Protein AF-A0A1Y1MU22-F1 (afdb_monomer_lite)

Foldseek 3Di:
DLVVCVVVVHQAADEAEAAEAPDDDCHPPPVDQQDHDPQFHYDHVVVVVVCVVVRSPDPDRYYYDTHGPDPDPVPCVVVLVLLQQLCVLLVHGSVPDDPPDACVNSVDDPRSLVVNQVSCCVVPVDHDDSVVSD

pLDDT: mean 82.19, std 12.19, range [45.12, 98.06]

Structure (mmCIF, N/CA/C/O backbone):
data_AF-A0A1Y1MU22-F1
#
_entry.id   AF-A0A1Y1MU22-F1
#
loop_
_atom_site.group_PDB
_atom_site.id
_atom_site.type_symbol
_atom_site.label_atom_id
_atom_site.label_alt_id
_atom_site.label_comp_id
_atom_site.label_asym_id
_atom_site.label_entity_id
_atom_site.label_seq_id
_atom_site.pdbx_PDB_ins_code
_atom_site.Cartn_x
_atom_site.Cartn_y
_atom_site.Cartn_z
_atom_site.occupancy
_atom_site.B_iso_or_equiv
_atom_site.auth_seq_id
_atom_site.auth_comp_id
_atom_site.auth_asym_id
_atom_site.auth_atom_id
_atom_site.pdbx_PDB_model_num
ATOM 1 N N . VAL A 1 1 ? -19.748 0.453 13.161 1.00 96.88 1 VAL A N 1
ATOM 2 C CA . VAL A 1 1 ? -19.513 -0.873 13.799 1.00 96.88 1 VAL A CA 1
ATOM 3 C C . VAL A 1 1 ? -18.214 -0.906 14.595 1.00 96.88 1 VAL A C 1
ATOM 5 O O . VAL A 1 1 ? -18.300 -1.101 15.801 1.00 96.88 1 VAL A O 1
ATOM 8 N N . CYS A 1 2 ? -17.037 -0.696 13.982 1.00 97.56 2 CYS A N 1
ATOM 9 C CA . CYS A 1 2 ? -15.755 -0.774 14.704 1.00 97.56 2 CYS A CA 1
ATOM 10 C C . CYS A 1 2 ? -15.677 0.187 15.898 1.00 97.56 2 CYS A C 1
ATOM 12 O O . CYS A 1 2 ? -15.279 -0.229 16.976 1.00 97.56 2 CYS A O 1
ATOM 14 N N . GLU A 1 3 ? -16.159 1.423 15.755 1.00 97.88 3 GLU A N 1
ATOM 15 C CA . GLU A 1 3 ? -16.203 2.399 16.855 1.00 97.88 3 GLU A CA 1
ATOM 16 C C . GLU A 1 3 ? -17.019 1.922 18.060 1.00 97.88 3 GLU A C 1
ATOM 18 O O . GLU A 1 3 ? -16.581 2.077 19.195 1.00 97.88 3 GLU A O 1
ATOM 23 N N . VAL A 1 4 ? -18.187 1.314 17.817 1.00 98.06 4 VAL A N 1
ATOM 24 C CA . VAL A 1 4 ? -19.053 0.771 18.876 1.00 98.06 4 VAL A CA 1
ATOM 25 C C . VAL A 1 4 ? -18.346 -0.378 19.583 1.00 98.06 4 VAL A C 1
ATOM 27 O O . VAL A 1 4 ? -18.160 -0.319 20.789 1.00 98.06 4 VAL A O 1
ATOM 30 N N . ARG A 1 5 ? -17.844 -1.361 18.824 1.00 97.81 5 ARG A N 1
ATOM 31 C CA . ARG A 1 5 ? -17.113 -2.509 19.385 1.00 97.81 5 ARG A CA 1
ATOM 32 C C . ARG A 1 5 ? -15.962 -2.074 20.281 1.00 97.81 5 ARG A C 1
ATOM 34 O O . ARG A 1 5 ? -15.740 -2.658 21.331 1.00 97.81 5 ARG A O 1
ATOM 41 N N . ARG A 1 6 ? -15.246 -1.039 19.861 1.00 95.44 6 ARG A N 1
ATOM 42 C CA . ARG A 1 6 ? -14.091 -0.532 20.584 1.00 95.44 6 ARG A CA 1
ATOM 43 C C . ARG A 1 6 ? -14.459 0.262 21.827 1.00 95.44 6 ARG A C 1
ATOM 45 O O . ARG A 1 6 ? -13.769 0.146 22.832 1.00 95.44 6 ARG A O 1
ATOM 52 N N . ARG A 1 7 ? -15.561 1.020 21.775 1.00 96.50 7 ARG A N 1
ATOM 53 C CA . ARG A 1 7 ? -16.172 1.650 22.956 1.00 96.50 7 ARG A CA 1
ATOM 54 C C . ARG A 1 7 ? -16.566 0.601 23.996 1.00 96.50 7 ARG A C 1
ATOM 56 O O . ARG A 1 7 ? -16.379 0.833 25.183 1.00 96.50 7 ARG A O 1
ATOM 63 N N . ASP A 1 8 ? -17.023 -0.558 23.536 1.00 97.56 8 ASP A N 1
ATOM 64 C CA . ASP A 1 8 ? -17.394 -1.697 24.379 1.00 97.56 8 ASP A CA 1
ATOM 65 C C . ASP A 1 8 ? -16.176 -2.542 24.826 1.00 97.56 8 ASP A C 1
ATOM 67 O O . ASP A 1 8 ? -16.338 -3.592 25.442 1.00 97.56 8 ASP A O 1
ATOM 71 N N . GLY A 1 9 ? -14.945 -2.109 24.520 1.00 95.88 9 GLY A N 1
ATOM 72 C CA . GLY A 1 9 ? -13.704 -2.778 24.929 1.00 95.88 9 GLY A CA 1
ATOM 73 C C . GLY A 1 9 ? -13.281 -3.964 24.055 1.00 95.88 9 GLY A C 1
ATOM 74 O O . GLY A 1 9 ? -12.307 -4.644 24.376 1.00 95.88 9 GLY A O 1
ATOM 75 N N . TYR A 1 10 ? -13.969 -4.223 22.940 1.00 96.75 10 TYR A N 1
ATOM 76 C CA . TYR A 1 10 ? -13.604 -5.294 22.013 1.00 96.75 10 TYR A CA 1
ATOM 77 C C . TYR A 1 10 ? -12.568 -4.844 20.973 1.00 96.75 10 TYR A C 1
ATOM 79 O O . TYR A 1 10 ? -12.612 -3.705 20.498 1.00 96.75 10 TYR A O 1
ATOM 87 N N . PRO A 1 11 ? -11.691 -5.759 20.514 1.00 95.81 11 PRO A N 1
ATOM 88 C CA . PRO A 1 11 ? -10.786 -5.477 19.410 1.00 95.81 11 PRO A CA 1
ATOM 89 C C . PRO A 1 11 ? -11.581 -5.233 18.120 1.00 95.81 11 PRO A C 1
ATOM 91 O O . PRO A 1 11 ? -12.403 -6.061 17.696 1.00 95.81 11 PRO A O 1
ATOM 94 N N . ALA A 1 12 ? -11.355 -4.064 17.518 1.00 96.81 12 ALA A N 1
ATOM 95 C CA . ALA A 1 12 ? -11.91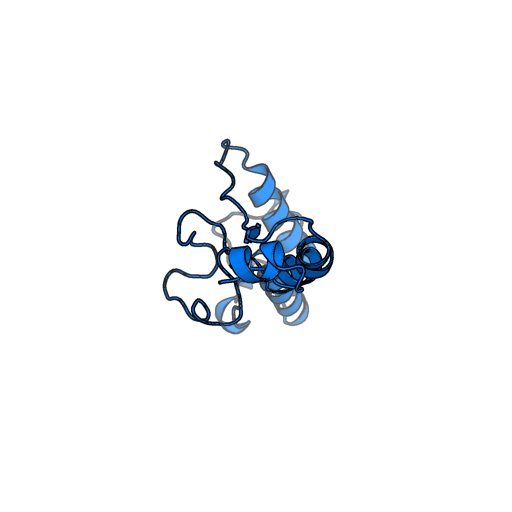7 -3.663 16.237 1.00 96.81 12 ALA A CA 1
ATOM 96 C C . ALA A 1 12 ? -11.143 -2.477 15.644 1.00 96.81 12 ALA A C 1
ATOM 98 O O . ALA A 1 12 ? -10.902 -1.488 16.335 1.00 96.81 12 ALA A O 1
ATOM 99 N N . VAL A 1 13 ? -10.842 -2.553 14.347 1.00 97.38 13 VAL A N 1
ATOM 100 C CA . VAL A 1 13 ? -10.270 -1.455 13.560 1.00 97.38 13 VAL A CA 1
ATOM 101 C C . VAL A 1 13 ? -10.854 -1.487 12.148 1.00 97.38 13 VAL A C 1
ATOM 103 O O . VAL A 1 13 ? -11.074 -2.557 11.581 1.00 97.38 13 VAL A O 1
ATOM 106 N N . ALA A 1 14 ? -11.161 -0.320 11.594 1.00 97.88 14 ALA A N 1
ATOM 107 C CA . ALA A 1 14 ? -11.479 -0.125 10.187 1.00 97.88 14 ALA A CA 1
ATOM 108 C C . ALA A 1 14 ? -10.345 0.679 9.547 1.00 97.88 14 ALA A C 1
ATOM 110 O O . ALA A 1 14 ? -10.028 1.773 10.011 1.00 97.88 14 ALA A O 1
ATOM 111 N N . ILE A 1 15 ? -9.740 0.139 8.491 1.00 97.12 15 ILE A N 1
ATOM 112 C CA . ILE A 1 15 ? -8.643 0.798 7.780 1.00 97.12 15 ILE A CA 1
ATOM 113 C C . ILE A 1 15 ? -9.169 1.300 6.439 1.00 97.12 15 ILE A C 1
ATOM 115 O O . ILE A 1 15 ? -9.666 0.521 5.625 1.00 97.12 15 ILE A O 1
ATOM 119 N N . GLN A 1 16 ? -9.064 2.605 6.218 1.00 95.44 16 GLN A N 1
ATOM 120 C CA . GLN A 1 16 ? -9.342 3.238 4.936 1.00 95.44 16 GLN A CA 1
ATOM 121 C C . GLN A 1 16 ? -8.077 3.168 4.078 1.00 95.44 16 GLN A C 1
ATOM 123 O O . GLN A 1 16 ? -7.134 3.933 4.280 1.00 95.44 16 GLN A O 1
ATOM 128 N N . TRP A 1 17 ? -8.037 2.201 3.163 1.00 93.62 17 TRP A N 1
ATOM 129 C CA . TRP A 1 17 ? -6.897 1.993 2.274 1.00 93.62 17 TRP A 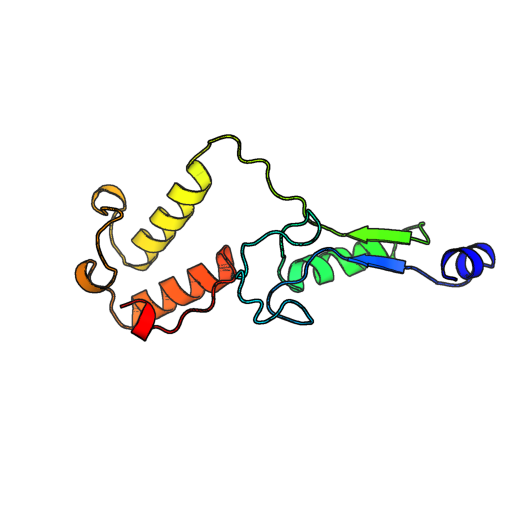CA 1
ATOM 130 C C . TRP A 1 17 ? -6.935 2.932 1.067 1.00 93.62 17 TRP A C 1
ATOM 132 O O . TRP A 1 17 ? -7.990 3.159 0.474 1.00 93.62 17 TRP A O 1
ATOM 142 N N . GLY A 1 18 ? -5.763 3.439 0.689 1.00 92.88 18 GLY A N 1
ATOM 143 C CA . GLY A 1 18 ? -5.534 4.073 -0.606 1.00 92.88 18 GLY A CA 1
ATOM 144 C C . GLY A 1 18 ? -5.508 3.064 -1.759 1.00 92.88 18 GLY A C 1
ATOM 145 O O . GLY A 1 18 ? -5.777 1.873 -1.590 1.00 92.88 18 GLY A O 1
ATOM 146 N N . ALA A 1 19 ? -5.182 3.549 -2.955 1.00 91.88 19 ALA A N 1
ATOM 147 C CA . ALA A 1 19 ? -5.163 2.721 -4.152 1.00 91.88 19 ALA A CA 1
ATOM 148 C C . ALA A 1 19 ? -4.056 1.644 -4.120 1.00 91.88 19 ALA A C 1
ATOM 150 O O . ALA A 1 19 ? -2.867 1.948 -4.039 1.00 91.88 19 ALA A O 1
ATOM 151 N N . VAL A 1 20 ? -4.442 0.374 -4.260 1.00 90.81 20 VAL A N 1
ATOM 152 C CA . VAL A 1 20 ? -3.504 -0.759 -4.328 1.00 90.81 20 VAL A CA 1
ATOM 153 C C . VAL A 1 20 ? -3.120 -1.051 -5.780 1.00 90.81 20 VAL A C 1
ATOM 155 O O . VAL A 1 20 ? -3.967 -1.046 -6.671 1.00 90.81 20 VAL A O 1
ATOM 158 N N . LEU A 1 21 ? -1.832 -1.295 -6.006 1.00 86.94 21 LEU A N 1
ATOM 159 C CA . LEU A 1 21 ? -1.227 -1.645 -7.286 1.00 86.94 21 LEU A CA 1
ATOM 160 C C . LEU A 1 21 ? -0.939 -3.156 -7.369 1.00 86.94 21 LEU A C 1
ATOM 162 O O . LEU A 1 21 ? -0.680 -3.798 -6.350 1.00 86.94 21 LEU A O 1
ATOM 166 N N . ASN A 1 22 ? -0.929 -3.695 -8.593 1.00 76.94 22 ASN A N 1
ATOM 167 C CA . ASN A 1 22 ? -0.598 -5.081 -8.971 1.00 76.94 22 ASN A CA 1
ATOM 168 C C . ASN A 1 22 ? -1.556 -6.181 -8.500 1.00 76.94 22 ASN A C 1
ATOM 170 O O . ASN A 1 22 ? -1.418 -7.305 -8.959 1.00 76.94 22 ASN A O 1
ATOM 174 N N . VAL A 1 23 ? -2.498 -5.887 -7.605 1.00 85.50 23 VAL A N 1
ATOM 175 C CA . VAL A 1 23 ? -3.525 -6.834 -7.153 1.00 85.50 23 VAL A CA 1
ATOM 176 C C . VAL A 1 23 ? -4.854 -6.121 -6.921 1.00 85.50 23 VAL A C 1
ATOM 178 O O . VAL A 1 23 ? -4.898 -4.925 -6.621 1.00 85.50 23 VAL A O 1
ATOM 181 N N . GLY A 1 24 ? -5.947 -6.878 -6.971 1.00 85.75 24 GLY A N 1
ATOM 182 C CA . GLY A 1 24 ? -7.273 -6.400 -6.582 1.00 85.75 24 GLY A CA 1
ATOM 183 C C . GLY A 1 24 ? -7.978 -5.608 -7.683 1.00 85.75 24 GLY A C 1
ATOM 184 O O . GLY A 1 24 ? -7.716 -5.786 -8.864 1.00 85.75 24 GLY A O 1
ATOM 185 N N . LEU A 1 25 ? -8.914 -4.735 -7.300 1.00 86.44 25 LEU A N 1
ATOM 186 C CA . LEU A 1 25 ? -9.853 -4.105 -8.243 1.00 86.44 25 LEU A CA 1
ATOM 187 C C . LEU A 1 25 ? -9.185 -3.209 -9.303 1.00 86.44 25 LEU A C 1
ATOM 189 O O . LEU A 1 25 ? -9.757 -2.984 -10.364 1.00 86.44 25 LEU A O 1
ATOM 193 N N . LEU A 1 26 ? -8.008 -2.663 -8.997 1.00 85.75 26 LEU A N 1
ATOM 194 C CA . LEU A 1 26 ? -7.279 -1.750 -9.881 1.00 85.75 26 LEU A CA 1
ATOM 195 C C . LEU A 1 26 ? -6.242 -2.462 -10.763 1.00 85.75 26 LEU A C 1
ATOM 197 O O . LEU A 1 26 ? -5.560 -1.803 -11.551 1.00 85.75 26 LEU A O 1
ATOM 201 N N . GLU A 1 27 ? -6.108 -3.782 -10.633 1.00 84.38 27 GLU A N 1
ATOM 202 C CA . GLU A 1 27 ? -5.260 -4.593 -11.499 1.00 84.38 27 GLU A CA 1
ATOM 203 C C . GLU A 1 27 ? -5.842 -4.624 -12.921 1.00 84.38 27 GLU A C 1
ATOM 205 O O . GLU A 1 27 ? -7.032 -4.863 -13.117 1.00 84.38 27 GLU A O 1
ATOM 210 N N . GLY A 1 28 ? -5.015 -4.329 -13.926 1.00 81.06 28 GLY A N 1
ATOM 211 C CA . GLY A 1 28 ? -5.462 -4.251 -15.321 1.00 81.06 28 GLY A CA 1
ATOM 212 C C . GLY A 1 28 ? -6.251 -2.985 -15.685 1.00 81.06 28 GLY A C 1
ATOM 213 O O . GLY A 1 28 ? -6.831 -2.927 -16.768 1.00 81.06 28 GLY A O 1
ATOM 214 N N . ASP A 1 29 ? -6.274 -1.962 -14.823 1.00 85.31 29 ASP A N 1
ATOM 215 C CA . ASP A 1 29 ? -6.894 -0.673 -15.153 1.00 85.31 29 ASP A CA 1
ATOM 216 C C . ASP A 1 29 ? -6.261 -0.073 -16.427 1.00 85.31 29 ASP A C 1
ATOM 218 O O . ASP A 1 29 ? -5.043 0.139 -16.463 1.00 85.31 29 ASP A O 1
ATOM 222 N N . PRO A 1 30 ? -7.061 0.255 -17.460 1.00 83.25 30 PRO A N 1
ATOM 223 C CA . PRO A 1 30 ? -6.549 0.739 -18.742 1.00 83.25 30 PRO A CA 1
ATOM 224 C C . PRO A 1 30 ? -5.849 2.099 -18.647 1.00 83.25 30 PRO A C 1
ATOM 226 O O . PRO A 1 30 ? -5.096 2.461 -19.547 1.00 83.25 30 PRO A O 1
ATOM 229 N N . ARG A 1 31 ? -6.062 2.857 -17.564 1.00 82.31 31 ARG A N 1
ATOM 230 C CA . ARG A 1 31 ? -5.347 4.116 -17.302 1.00 82.31 31 ARG A CA 1
ATOM 231 C C . ARG A 1 31 ? -3.895 3.891 -16.875 1.00 82.31 31 ARG A C 1
ATOM 233 O O . ARG A 1 31 ? -3.137 4.850 -16.773 1.00 82.31 31 ARG A O 1
ATOM 240 N N . GLY A 1 32 ? -3.503 2.649 -16.608 1.00 78.62 32 GLY A N 1
ATOM 241 C CA . GLY A 1 32 ? -2.144 2.287 -16.239 1.00 78.62 32 GLY A CA 1
ATOM 242 C C . GLY A 1 32 ? -1.810 2.507 -14.757 1.00 78.62 32 GLY A C 1
ATOM 243 O O . GLY A 1 32 ? -2.568 3.139 -14.010 1.00 78.62 32 GLY A O 1
ATOM 244 N N . PRO A 1 33 ? -0.661 1.965 -14.316 1.00 77.50 33 PRO A N 1
ATOM 245 C CA . PRO A 1 33 ? -0.300 1.850 -12.902 1.00 77.50 33 PRO A CA 1
ATOM 246 C C . PRO A 1 33 ? 0.018 3.195 -12.236 1.00 77.50 33 PRO A C 1
ATOM 248 O O . PRO A 1 33 ? -0.216 3.353 -11.040 1.00 77.50 33 PRO A O 1
ATOM 251 N N . LEU A 1 34 ? 0.489 4.176 -13.012 1.00 77.19 34 LEU A N 1
ATOM 252 C CA . LEU A 1 34 ? 0.901 5.495 -12.521 1.00 77.19 34 LEU A CA 1
ATOM 253 C C . LEU A 1 34 ? -0.261 6.482 -12.363 1.00 77.19 34 LEU A C 1
ATOM 255 O O . LEU A 1 34 ? -0.085 7.545 -11.776 1.00 77.19 34 LEU A O 1
ATOM 259 N N . THR A 1 35 ? -1.452 6.153 -12.868 1.00 82.31 35 THR A N 1
ATOM 260 C CA . THR A 1 35 ? -2.577 7.091 -12.830 1.00 82.31 35 THR A CA 1
ATOM 261 C C . THR A 1 35 ? -3.158 7.165 -11.415 1.00 82.31 35 THR A C 1
ATOM 263 O O . THR A 1 35 ? -3.649 6.134 -10.929 1.00 82.31 35 THR A O 1
ATOM 266 N N . PRO A 1 36 ? -3.187 8.350 -10.766 1.00 84.25 36 PRO A N 1
ATOM 267 C CA . PRO A 1 36 ? -3.789 8.511 -9.447 1.00 84.25 36 PRO A CA 1
ATOM 268 C C . PRO A 1 36 ? -5.268 8.116 -9.437 1.00 84.25 36 PRO A C 1
ATOM 270 O O . PRO A 1 36 ? -6.012 8.381 -10.385 1.00 84.25 36 PRO A O 1
ATOM 273 N N . VAL A 1 37 ? -5.721 7.499 -8.346 1.00 85.88 37 VAL A N 1
ATOM 274 C CA . VAL A 1 37 ? -7.122 7.095 -8.153 1.00 85.88 37 VAL A CA 1
ATOM 275 C C . VAL A 1 37 ? -7.616 7.633 -6.822 1.00 85.88 37 VAL A C 1
ATOM 277 O O . VAL A 1 37 ? -6.963 7.468 -5.793 1.00 85.88 37 VAL A O 1
ATOM 280 N N . GLY A 1 38 ? -8.767 8.310 -6.842 1.00 84.00 38 GLY A N 1
ATOM 281 C CA . GLY A 1 38 ? -9.357 8.894 -5.634 1.00 84.00 38 GLY A CA 1
ATOM 282 C C . GLY A 1 38 ? -8.456 9.930 -4.953 1.00 84.00 38 GLY A C 1
ATOM 283 O O . GLY A 1 38 ? -8.488 10.046 -3.736 1.00 84.00 38 GLY A O 1
ATOM 284 N N . GLY A 1 39 ? -7.610 10.631 -5.719 1.00 85.88 39 GLY A N 1
ATOM 285 C CA . GLY A 1 39 ? -6.634 11.581 -5.175 1.00 85.88 39 GLY A CA 1
ATOM 286 C C . GLY A 1 39 ? -5.435 10.930 -4.477 1.00 85.88 39 GLY A C 1
ATOM 287 O O . GLY A 1 39 ? -4.713 11.624 -3.773 1.00 85.88 39 GLY A O 1
ATOM 288 N N . THR A 1 40 ? -5.218 9.622 -4.660 1.00 89.50 40 THR A N 1
ATOM 289 C CA . THR A 1 40 ? -4.089 8.869 -4.086 1.00 89.50 40 THR A CA 1
ATOM 290 C C . THR A 1 40 ? -3.226 8.241 -5.177 1.00 89.50 40 THR A C 1
ATOM 292 O O . THR A 1 40 ? -3.727 7.865 -6.242 1.00 89.50 40 THR A O 1
ATOM 295 N N . THR A 1 41 ? -1.930 8.112 -4.908 1.00 89.06 41 THR A N 1
ATOM 296 C CA . THR A 1 41 ? -0.997 7.337 -5.732 1.00 89.06 41 THR A CA 1
ATOM 297 C C . THR A 1 41 ? -1.214 5.854 -5.478 1.00 89.06 41 THR A C 1
ATOM 299 O O . THR A 1 41 ? -1.360 5.439 -4.326 1.00 89.06 41 THR A O 1
ATOM 302 N N . ARG A 1 42 ? -1.204 5.042 -6.541 1.00 89.62 42 ARG A N 1
ATOM 303 C CA . ARG A 1 42 ? -1.285 3.586 -6.390 1.00 89.62 42 ARG A CA 1
ATOM 304 C C . ARG A 1 42 ? 0.023 3.044 -5.836 1.00 89.62 42 ARG A C 1
ATOM 306 O O . ARG A 1 42 ? 1.089 3.411 -6.318 1.00 89.62 42 ARG A O 1
ATOM 313 N N . GLN A 1 43 ? -0.054 2.159 -4.851 1.00 89.50 43 GLN A N 1
ATOM 314 C CA . GLN A 1 43 ? 1.124 1.594 -4.195 1.00 89.50 43 GLN A CA 1
ATOM 315 C C . GLN A 1 43 ? 1.077 0.075 -4.161 1.00 89.50 43 GLN A C 1
ATOM 317 O O . GLN A 1 43 ? 0.006 -0.528 -4.063 1.00 89.50 43 GLN A O 1
ATOM 322 N N . LYS A 1 44 ? 2.252 -0.559 -4.222 1.00 87.38 44 LYS A N 1
ATOM 323 C CA . LYS A 1 44 ? 2.372 -2.016 -4.093 1.00 87.38 44 LYS A CA 1
ATOM 324 C C . LYS A 1 44 ? 1.746 -2.480 -2.779 1.00 87.38 44 LYS A C 1
ATOM 326 O O . LYS A 1 44 ? 1.898 -1.830 -1.746 1.00 87.38 44 LYS A O 1
ATOM 331 N N . VAL A 1 45 ? 1.119 -3.657 -2.797 1.00 90.94 45 VAL A N 1
ATOM 332 C CA . VAL A 1 45 ? 0.515 -4.261 -1.596 1.00 90.94 45 VAL A CA 1
ATOM 333 C C . VAL A 1 45 ? 1.501 -4.377 -0.424 1.00 90.94 45 VAL A C 1
ATOM 335 O O . VAL A 1 45 ? 1.104 -4.243 0.730 1.00 90.94 45 VAL A O 1
ATOM 338 N N . SER A 1 46 ? 2.799 -4.544 -0.705 1.00 91.06 46 SER A N 1
ATOM 339 C CA . SER A 1 46 ? 3.859 -4.603 0.306 1.00 91.06 46 SER A CA 1
ATOM 340 C C . SER A 1 46 ? 3.924 -3.355 1.190 1.00 91.06 46 SER A C 1
ATOM 342 O O . SER A 1 46 ? 4.109 -3.498 2.394 1.00 91.06 46 SER A O 1
ATOM 344 N N . VAL A 1 47 ? 3.713 -2.157 0.634 1.00 90.44 47 VAL A N 1
ATOM 345 C CA . VAL A 1 47 ? 3.714 -0.892 1.392 1.00 90.44 47 VAL A CA 1
ATOM 346 C C . VAL A 1 47 ? 2.604 -0.903 2.446 1.00 90.44 47 VAL A C 1
ATOM 348 O O . VAL A 1 47 ? 2.832 -0.597 3.615 1.00 90.44 47 VAL A O 1
ATOM 351 N N . TYR A 1 48 ? 1.405 -1.335 2.055 1.00 93.69 48 TYR A N 1
ATOM 352 C CA . TYR A 1 48 ? 0.258 -1.432 2.957 1.00 93.69 48 TYR A CA 1
ATOM 353 C C . TYR A 1 48 ? 0.429 -2.532 4.011 1.00 93.69 48 TYR A C 1
ATOM 355 O O . TYR A 1 48 ? 0.082 -2.332 5.174 1.00 93.69 48 TYR A O 1
ATOM 363 N N . LEU A 1 49 ? 1.006 -3.677 3.634 1.00 94.00 49 LEU A N 1
ATOM 364 C CA . LEU A 1 49 ? 1.291 -4.771 4.567 1.00 94.00 49 LEU A CA 1
ATOM 365 C C . LEU A 1 49 ? 2.363 -4.398 5.597 1.00 94.00 49 LEU A C 1
ATOM 367 O O . LEU A 1 49 ? 2.241 -4.782 6.756 1.00 94.00 49 LEU 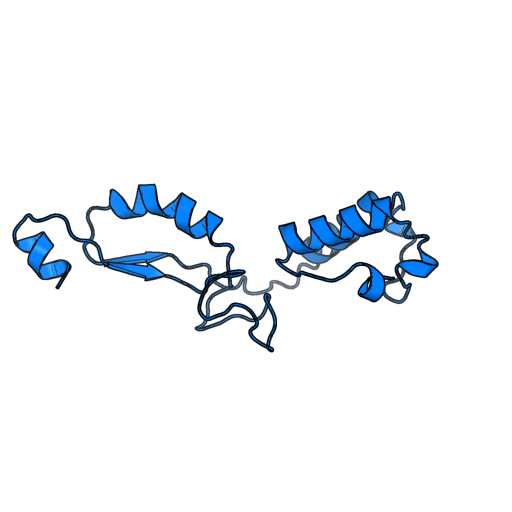A O 1
ATOM 371 N N . GLN A 1 50 ? 3.374 -3.616 5.211 1.00 94.38 50 GLN A N 1
ATOM 372 C CA . GLN A 1 50 ? 4.363 -3.076 6.150 1.00 94.38 50 GLN A CA 1
ATOM 373 C C . GLN A 1 50 ? 3.716 -2.120 7.161 1.00 94.38 50 GLN A C 1
ATOM 375 O O . GLN A 1 50 ? 4.048 -2.158 8.344 1.00 94.38 50 GLN A O 1
ATOM 380 N N . ALA A 1 51 ? 2.755 -1.302 6.723 1.00 95.12 51 ALA A N 1
ATOM 381 C CA . ALA A 1 51 ? 2.011 -0.408 7.609 1.00 95.12 51 ALA A CA 1
ATOM 382 C C . ALA A 1 51 ? 1.018 -1.149 8.524 1.00 95.12 51 ALA A C 1
ATOM 384 O O . ALA A 1 51 ? 0.649 -0.631 9.579 1.00 95.12 51 ALA A O 1
ATOM 385 N N . LEU A 1 52 ? 0.585 -2.358 8.150 1.00 95.81 52 LEU A N 1
ATOM 386 C CA . LEU A 1 52 ? -0.475 -3.088 8.843 1.00 95.81 52 LEU A CA 1
ATOM 387 C C . LEU A 1 52 ? -0.156 -3.345 10.321 1.00 95.81 52 LEU A C 1
ATOM 389 O O . LEU A 1 52 ? -1.030 -3.156 11.161 1.00 95.81 52 LEU A O 1
ATOM 393 N N . ASP A 1 53 ? 1.081 -3.721 10.655 1.00 94.75 53 ASP A N 1
ATOM 394 C CA . ASP A 1 53 ? 1.482 -3.979 12.046 1.00 94.75 53 ASP A CA 1
ATOM 395 C C . ASP A 1 53 ? 1.313 -2.732 12.931 1.00 94.75 53 ASP A C 1
ATOM 397 O O . ASP A 1 53 ? 0.753 -2.802 14.027 1.00 94.75 53 ASP A O 1
ATOM 401 N N . ALA A 1 54 ? 1.719 -1.566 12.423 1.00 94.88 54 ALA A N 1
ATOM 402 C CA . ALA A 1 54 ? 1.544 -0.301 13.123 1.00 94.88 54 ALA A CA 1
ATOM 403 C C . ALA A 1 54 ? 0.060 0.074 13.259 1.00 94.88 54 ALA A C 1
ATOM 405 O O . ALA A 1 54 ? -0.357 0.514 14.330 1.00 94.88 54 ALA A O 1
ATOM 406 N N . LEU A 1 55 ? -0.740 -0.131 12.205 1.00 96.31 55 LEU A N 1
ATOM 407 C CA . LEU A 1 55 ? -2.171 0.196 12.176 1.00 96.31 55 LEU A CA 1
ATOM 408 C C . LEU A 1 55 ? -2.997 -0.693 13.115 1.00 96.31 55 LEU A C 1
ATOM 410 O O . LEU A 1 55 ? -3.902 -0.199 13.780 1.00 96.31 55 LEU A O 1
ATOM 414 N N . LEU A 1 5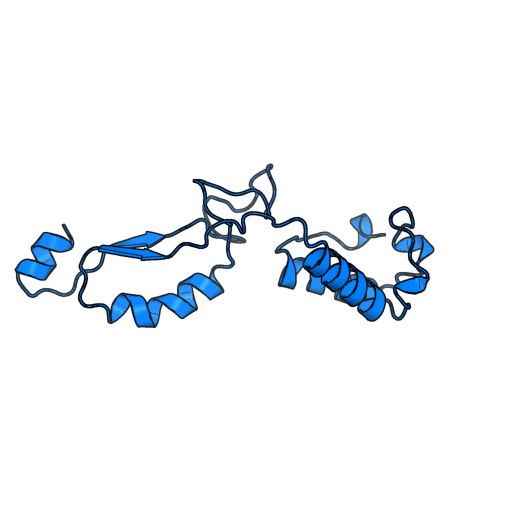6 ? -2.676 -1.985 13.215 1.00 95.06 56 LEU A N 1
ATOM 415 C CA . LEU A 1 56 ? -3.358 -2.919 14.121 1.00 95.06 56 LEU A CA 1
ATOM 416 C C . LEU A 1 56 ? -3.080 -2.623 15.601 1.00 95.06 56 LEU A C 1
ATOM 418 O O . LEU A 1 56 ? -3.894 -2.964 16.457 1.00 95.06 56 LEU A O 1
ATOM 422 N N . LYS A 1 57 ? -1.942 -1.988 15.900 1.00 93.75 57 LYS A N 1
ATOM 423 C CA . LYS A 1 57 ? -1.554 -1.563 17.253 1.00 93.75 57 LYS A CA 1
ATOM 424 C C . LYS A 1 57 ? -2.097 -0.181 17.628 1.00 93.75 57 LYS A C 1
ATOM 426 O O . LYS A 1 57 ? -1.892 0.252 18.761 1.00 93.75 57 LYS A O 1
ATOM 431 N N . GLN A 1 58 ? -2.759 0.523 16.706 1.00 90.56 58 GLN A N 1
ATOM 432 C CA . GLN A 1 58 ? -3.274 1.860 16.983 1.00 90.56 58 GLN A CA 1
ATOM 433 C C . GLN A 1 58 ? -4.418 1.850 17.994 1.00 90.56 58 GLN A C 1
ATOM 435 O O . GLN A 1 58 ? -5.294 0.985 18.015 1.00 90.56 58 GLN A O 1
ATOM 440 N N . GLY A 1 59 ? -4.434 2.919 18.782 1.00 91.19 59 GLY A N 1
ATOM 441 C CA . GLY A 1 59 ? -5.502 3.262 19.699 1.00 91.19 59 GLY A CA 1
ATOM 442 C C . GLY A 1 59 ? -6.687 3.940 19.021 1.00 91.19 59 GLY A C 1
ATOM 443 O O . GLY A 1 59 ? -7.511 4.485 19.754 1.00 91.19 59 GLY A O 1
ATOM 444 N N . ASP A 1 60 ? -6.889 3.806 17.700 1.00 95.12 60 ASP A N 1
ATOM 445 C CA . ASP A 1 60 ? -8.046 4.338 16.947 1.00 95.12 60 ASP A CA 1
ATOM 446 C C . ASP A 1 60 ? -8.943 3.270 16.281 1.00 95.12 60 ASP A C 1
ATOM 448 O O . ASP A 1 60 ? -8.492 2.202 15.882 1.00 95.12 60 ASP A O 1
ATOM 452 N N . ALA A 1 61 ? -10.263 3.521 16.227 1.00 96.69 61 ALA A N 1
ATOM 453 C CA . ALA A 1 61 ? -11.248 2.582 15.651 1.00 96.69 61 ALA A CA 1
ATOM 454 C C . ALA A 1 61 ? -11.252 2.653 14.132 1.00 96.69 61 ALA A C 1
ATOM 456 O O . ALA A 1 61 ? -11.666 1.702 13.467 1.00 96.69 61 ALA A O 1
ATOM 457 N N . VAL A 1 62 ? -10.868 3.815 13.615 1.00 97.69 62 VAL A N 1
ATOM 458 C CA . VAL A 1 62 ? -10.840 4.153 12.207 1.00 97.69 62 VAL A CA 1
ATOM 459 C C . VAL A 1 62 ? -9.499 4.819 11.960 1.00 97.69 62 VAL A C 1
ATOM 461 O O . VAL A 1 62 ? -9.169 5.806 12.609 1.00 97.69 62 VAL A O 1
ATOM 464 N N . VAL A 1 63 ? -8.732 4.258 11.040 1.00 96.75 63 VAL A N 1
ATOM 465 C CA . VAL A 1 63 ? -7.428 4.779 10.625 1.00 96.75 63 VAL A CA 1
ATOM 466 C C . VAL A 1 63 ? -7.385 4.833 9.105 1.00 96.75 63 VAL A C 1
ATOM 468 O O . VAL A 1 63 ? -8.142 4.133 8.429 1.00 96.75 63 VAL A O 1
ATOM 471 N N . THR A 1 64 ? -6.505 5.662 8.553 1.00 94.69 64 THR A N 1
ATOM 472 C CA . THR A 1 64 ? -6.304 5.768 7.105 1.00 94.69 64 THR A CA 1
ATOM 473 C C . THR A 1 64 ? -4.861 5.455 6.752 1.00 94.69 64 THR A C 1
ATOM 475 O O . THR A 1 64 ? -3.940 5.817 7.483 1.00 94.69 64 THR A O 1
ATOM 478 N N . CYS A 1 65 ? -4.664 4.765 5.636 1.00 95.19 65 CYS A N 1
ATOM 479 C CA . CYS A 1 65 ? -3.351 4.492 5.080 1.00 95.19 65 CYS A CA 1
ATOM 480 C C . CYS A 1 65 ? -3.424 4.700 3.573 1.00 95.19 65 CYS A C 1
ATOM 482 O O . CYS A 1 65 ? -4.003 3.899 2.840 1.00 95.19 65 CYS A O 1
ATOM 484 N N . SER A 1 66 ? -2.857 5.808 3.114 1.00 93.12 66 SER A N 1
ATOM 485 C CA . SER A 1 66 ? -2.821 6.184 1.707 1.00 93.12 66 SER A CA 1
ATOM 486 C C . SER A 1 66 ? -1.535 6.943 1.410 1.00 93.12 66 SER A C 1
ATOM 488 O O . SER A 1 66 ? -0.891 7.469 2.318 1.00 93.12 66 SER A O 1
ATOM 490 N N . VAL A 1 67 ? -1.158 6.978 0.135 1.00 90.19 67 VAL A N 1
ATOM 491 C CA . VAL A 1 67 ? -0.028 7.774 -0.336 1.00 90.19 67 VAL A CA 1
ATOM 492 C C . VAL A 1 67 ? -0.577 8.873 -1.223 1.00 90.19 67 VAL A C 1
ATOM 494 O O . VAL A 1 67 ? -1.299 8.605 -2.186 1.00 90.19 67 VAL A O 1
ATOM 497 N N . LEU A 1 68 ? -0.271 10.113 -0.861 1.00 87.56 68 LEU A N 1
ATOM 498 C CA . LEU A 1 68 ? -0.653 11.271 -1.650 1.00 87.56 68 LEU A CA 1
ATOM 499 C C . LEU A 1 68 ? 0.223 11.352 -2.908 1.00 87.56 68 LEU A C 1
ATOM 501 O O . LEU A 1 68 ? 1.403 10.994 -2.853 1.00 87.56 68 LEU A O 1
ATOM 505 N N . PRO A 1 69 ? -0.326 11.827 -4.034 1.00 79.75 69 PRO A N 1
ATOM 506 C CA . PRO A 1 69 ? 0.472 12.235 -5.174 1.00 79.75 69 PRO A CA 1
ATOM 507 C C . PRO A 1 69 ? 1.450 13.310 -4.730 1.00 79.75 69 PRO A C 1
ATOM 509 O O . PRO A 1 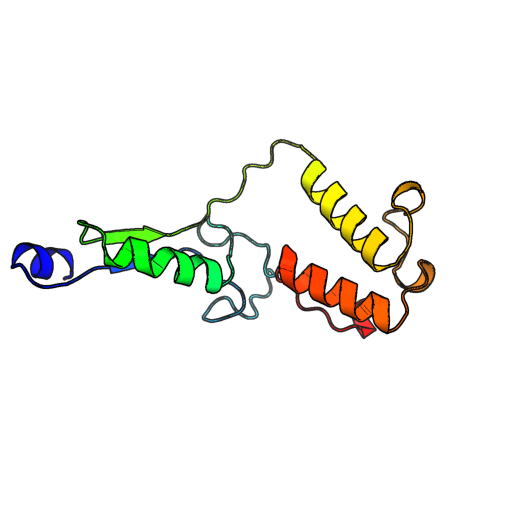69 ? 1.061 14.279 -4.073 1.00 79.75 69 PRO A O 1
ATOM 512 N N . THR A 1 70 ? 2.718 13.139 -5.086 1.00 72.44 70 THR A N 1
ATOM 513 C CA . THR A 1 70 ? 3.678 14.228 -4.984 1.00 72.44 70 THR A CA 1
ATOM 514 C C . THR A 1 70 ? 3.172 15.334 -5.903 1.00 72.44 70 THR A C 1
ATOM 516 O O . THR A 1 70 ? 2.993 15.113 -7.099 1.00 72.44 70 THR A O 1
ATOM 519 N N . LEU A 1 71 ? 2.874 16.507 -5.343 1.00 62.00 71 LEU A N 1
ATOM 520 C CA . LEU A 1 71 ? 2.711 17.709 -6.151 1.00 62.00 71 LEU A CA 1
ATOM 521 C C . LEU A 1 71 ? 4.077 17.942 -6.781 1.00 62.00 71 LEU A C 1
ATOM 523 O O . LEU A 1 71 ? 5.020 18.250 -6.057 1.00 62.00 71 LEU A O 1
ATOM 527 N N . GLU A 1 72 ? 4.199 17.696 -8.081 1.00 53.75 72 GLU A N 1
ATOM 528 C CA . GLU A 1 72 ? 5.437 17.912 -8.819 1.00 53.75 72 GLU A CA 1
ATOM 529 C C . GLU A 1 72 ? 5.839 19.388 -8.667 1.00 53.75 72 GLU A C 1
ATOM 531 O O . GLU A 1 72 ? 5.371 20.270 -9.387 1.00 53.75 72 GLU A O 1
ATOM 536 N N . THR A 1 73 ? 6.713 19.683 -7.700 1.00 45.12 73 THR A N 1
ATOM 537 C CA . THR A 1 73 ? 7.724 20.702 -7.942 1.00 45.12 73 THR A CA 1
ATOM 538 C C . THR A 1 73 ? 8.513 20.182 -9.132 1.00 45.12 73 THR A C 1
ATOM 540 O O . THR A 1 73 ? 8.761 18.985 -9.237 1.00 45.12 73 THR A O 1
ATOM 543 N N . ASN A 1 74 ? 8.801 21.060 -10.083 1.00 47.34 74 ASN A N 1
ATOM 544 C CA . ASN A 1 74 ? 9.324 20.764 -11.419 1.00 47.34 74 ASN A CA 1
ATOM 545 C C . ASN A 1 74 ? 10.782 20.237 -11.398 1.00 47.34 74 ASN A C 1
ATOM 547 O O . ASN A 1 74 ? 11.601 20.591 -12.244 1.00 47.34 74 ASN A O 1
ATOM 551 N N . ASP A 1 75 ? 11.130 19.448 -10.386 1.00 48.50 75 ASP A N 1
ATOM 552 C CA . ASP A 1 75 ? 12.408 18.800 -10.205 1.00 48.50 75 ASP A CA 1
ATOM 553 C C . ASP A 1 75 ? 12.406 17.558 -11.092 1.00 48.50 75 ASP A C 1
ATOM 555 O O . ASP A 1 75 ? 11.856 16.514 -10.759 1.00 48.50 75 ASP A O 1
ATOM 559 N N . LEU A 1 76 ? 13.044 17.672 -12.254 1.00 54.19 76 LEU A N 1
ATOM 560 C CA . LEU A 1 76 ? 13.321 16.562 -13.173 1.00 54.19 76 LEU A CA 1
ATOM 561 C C . LEU A 1 76 ? 14.222 15.471 -12.550 1.00 54.19 76 LEU A C 1
ATOM 563 O O . LEU A 1 76 ? 14.523 14.485 -13.222 1.00 54.19 76 LEU A O 1
ATOM 567 N N . SER A 1 77 ? 14.644 15.624 -11.287 1.00 55.94 77 SER A N 1
ATOM 568 C CA . SER A 1 77 ? 15.571 14.723 -10.598 1.00 55.94 77 SER A CA 1
ATOM 569 C C . SER A 1 77 ? 15.110 13.257 -10.531 1.00 55.94 77 SER A C 1
ATOM 571 O O . SER A 1 77 ? 15.932 12.389 -10.821 1.00 55.94 77 SER A O 1
ATOM 573 N N . PRO A 1 78 ? 13.825 12.915 -10.281 1.00 57.12 78 PRO A N 1
ATOM 574 C CA . PRO A 1 78 ? 13.411 11.514 -10.212 1.00 57.12 78 PRO A CA 1
ATOM 575 C C . PRO A 1 78 ? 13.429 10.839 -11.590 1.00 57.12 78 PRO A C 1
ATOM 577 O O . PRO A 1 78 ? 13.678 9.641 -11.702 1.00 57.12 78 PRO A O 1
ATOM 580 N N . ILE A 1 79 ? 13.169 11.605 -12.658 1.00 58.44 79 ILE A N 1
ATOM 581 C CA . ILE A 1 79 ? 13.201 11.103 -14.037 1.00 58.44 79 ILE A CA 1
ATOM 582 C C . ILE A 1 79 ? 14.652 10.895 -14.474 1.00 58.44 79 ILE A C 1
ATOM 584 O O . ILE A 1 79 ? 14.961 9.865 -15.072 1.00 58.44 79 ILE A O 1
ATOM 588 N N . THR A 1 80 ? 15.557 11.822 -14.141 1.00 61.59 80 THR A N 1
ATOM 589 C CA . THR A 1 80 ? 16.989 11.629 -14.409 1.00 61.59 80 THR A CA 1
ATOM 590 C C . THR A 1 80 ? 17.551 10.431 -13.653 1.00 61.59 80 THR A C 1
ATOM 592 O O . THR A 1 80 ? 18.379 9.718 -14.216 1.00 61.59 80 THR A O 1
ATOM 595 N N . ASP A 1 81 ? 17.058 10.146 -12.445 1.00 71.19 81 ASP A N 1
ATOM 596 C CA . ASP A 1 81 ? 17.475 8.977 -11.663 1.00 71.19 81 ASP A CA 1
ATOM 597 C C . ASP A 1 81 ? 17.049 7.666 -12.335 1.00 71.19 81 ASP A C 1
ATOM 599 O O . ASP A 1 81 ? 17.872 6.770 -12.515 1.00 71.19 81 ASP A O 1
ATOM 603 N N . ILE A 1 82 ? 15.798 7.563 -12.800 1.00 75.00 82 ILE A N 1
ATOM 604 C CA . ILE A 1 82 ? 15.316 6.347 -13.475 1.00 75.00 82 ILE A CA 1
ATOM 605 C C . ILE A 1 82 ? 16.038 6.129 -14.806 1.00 75.00 82 ILE A C 1
ATOM 607 O O . ILE A 1 82 ? 16.465 5.011 -15.089 1.00 75.00 82 ILE A O 1
ATOM 611 N N . VAL A 1 83 ? 16.197 7.167 -15.634 1.00 76.62 83 VAL A N 1
ATOM 612 C CA . VAL A 1 83 ? 16.886 7.008 -16.925 1.00 76.62 83 VAL A CA 1
ATOM 613 C C . VAL A 1 83 ? 18.369 6.685 -16.712 1.00 76.62 83 VAL A C 1
ATOM 615 O O . VAL A 1 83 ? 18.925 5.883 -17.459 1.00 76.62 83 VAL A O 1
ATOM 618 N N . SER A 1 84 ? 18.993 7.220 -15.659 1.00 76.31 84 SER A N 1
ATOM 619 C CA . SER A 1 84 ? 20.360 6.851 -15.271 1.00 76.31 84 SER A CA 1
ATOM 620 C C . SER A 1 84 ? 20.459 5.398 -14.796 1.00 76.31 84 SER A C 1
ATOM 622 O O . SER A 1 84 ? 21.384 4.695 -15.194 1.00 76.31 84 SER A O 1
ATOM 624 N N . GLU A 1 85 ? 19.503 4.911 -13.996 1.00 79.44 85 GLU A N 1
ATOM 625 C CA . GLU A 1 85 ? 19.447 3.507 -13.561 1.00 79.44 85 GLU A CA 1
ATOM 626 C C . GLU A 1 85 ? 19.211 2.549 -14.742 1.00 79.44 85 GLU A C 1
ATOM 628 O O . GLU A 1 85 ? 19.848 1.499 -14.821 1.00 79.44 85 GLU A O 1
ATOM 633 N N . VAL A 1 86 ? 18.350 2.924 -15.695 1.00 81.00 86 VAL A N 1
ATOM 634 C CA . VAL A 1 86 ? 18.122 2.171 -16.940 1.00 81.00 86 VAL A CA 1
ATOM 635 C C . VAL A 1 86 ? 19.386 2.152 -17.806 1.00 81.00 86 VAL A C 1
ATOM 637 O O . VAL A 1 86 ? 19.776 1.091 -18.290 1.00 81.00 86 VAL A O 1
ATOM 640 N N . ALA A 1 87 ? 20.055 3.296 -17.980 1.00 80.25 87 ALA A N 1
ATOM 641 C CA . ALA A 1 87 ? 21.313 3.391 -18.718 1.00 80.25 87 ALA A CA 1
ATOM 642 C C . ALA A 1 87 ? 22.397 2.501 -18.084 1.00 80.25 87 ALA A C 1
ATOM 644 O O . ALA A 1 87 ? 23.048 1.718 -18.777 1.00 80.25 87 ALA A O 1
ATOM 645 N N . LEU A 1 88 ? 22.510 2.526 -16.753 1.00 81.00 88 LEU A N 1
ATOM 646 C CA . LEU A 1 88 ? 23.433 1.681 -16.000 1.00 81.00 88 LEU A CA 1
ATOM 647 C C . LEU A 1 88 ? 23.104 0.187 -16.136 1.00 81.00 88 LEU A C 1
ATOM 649 O O . LEU A 1 88 ? 24.018 -0.612 -16.331 1.00 81.00 88 LEU A O 1
ATOM 653 N N . ALA A 1 89 ? 21.824 -0.198 -16.097 1.00 81.38 89 ALA A N 1
ATOM 654 C CA . ALA A 1 89 ? 21.387 -1.577 -16.343 1.00 81.38 89 ALA A CA 1
ATOM 655 C C . ALA A 1 89 ? 21.719 -2.053 -17.769 1.00 81.38 89 ALA A C 1
ATOM 657 O O . ALA A 1 89 ? 21.968 -3.233 -17.997 1.00 81.38 89 ALA A O 1
ATOM 658 N N . MET A 1 90 ? 21.774 -1.134 -18.732 1.00 77.69 90 MET A N 1
ATOM 659 C CA . MET A 1 90 ? 22.219 -1.425 -20.095 1.00 77.69 90 MET A CA 1
ATOM 660 C C . MET A 1 90 ? 23.734 -1.308 -20.296 1.00 77.69 90 MET A C 1
ATOM 662 O O . MET A 1 90 ? 24.222 -1.552 -21.396 1.00 77.69 90 MET A O 1
ATOM 666 N N . GLY A 1 91 ? 24.494 -0.961 -19.254 1.00 73.44 91 GLY A N 1
ATOM 667 C CA . GLY A 1 91 ? 25.945 -0.797 -19.339 1.00 73.44 91 GLY A CA 1
ATOM 668 C C . GLY A 1 91 ? 26.385 0.414 -20.167 1.00 73.44 91 GLY A C 1
ATOM 669 O O . GLY A 1 91 ? 27.513 0.434 -20.659 1.00 73.44 91 GLY A O 1
ATOM 670 N N . ILE A 1 92 ? 25.515 1.414 -20.329 1.00 77.69 92 ILE A N 1
A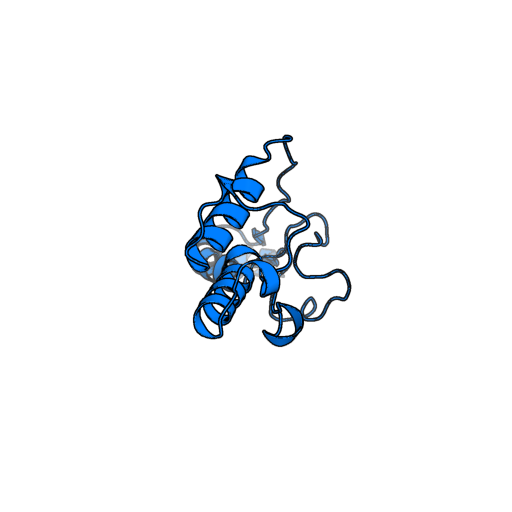TOM 671 C CA . ILE A 1 92 ? 25.786 2.647 -21.073 1.00 77.69 92 ILE A CA 1
ATOM 672 C C . ILE A 1 92 ? 25.767 3.865 -20.144 1.00 77.69 92 ILE A C 1
ATOM 674 O O . ILE A 1 92 ? 25.046 3.912 -19.149 1.00 77.69 92 ILE A O 1
ATOM 678 N N . TYR A 1 93 ? 26.557 4.884 -20.476 1.00 66.69 93 TYR A N 1
ATOM 679 C CA . TYR A 1 93 ? 26.564 6.143 -19.734 1.00 66.69 93 TYR A CA 1
ATOM 680 C C . TYR A 1 93 ? 25.419 7.046 -20.210 1.00 66.69 93 TYR A C 1
ATOM 682 O O . TYR A 1 93 ? 25.250 7.263 -21.411 1.00 66.69 93 TYR A O 1
ATOM 690 N N . PHE A 1 94 ? 24.655 7.597 -19.261 1.00 63.88 94 PHE A N 1
ATOM 691 C CA . PHE A 1 94 ? 23.495 8.467 -19.513 1.00 63.88 94 PHE A CA 1
ATOM 692 C C . PHE A 1 94 ? 23.814 9.664 -20.427 1.00 63.88 94 PHE A C 1
ATOM 694 O O . PHE A 1 94 ? 22.979 10.082 -21.223 1.00 63.88 94 PHE A O 1
ATOM 701 N N . GLU A 1 95 ? 25.051 10.161 -20.370 1.00 63.50 95 GLU A N 1
ATOM 702 C CA . GLU A 1 95 ? 25.572 11.304 -21.138 1.00 63.50 95 GLU A CA 1
ATOM 703 C C . GLU A 1 95 ? 25.442 11.139 -22.665 1.00 63.50 95 GLU A C 1
ATOM 705 O O . GLU A 1 95 ? 25.520 12.116 -23.410 1.00 63.50 95 GLU A O 1
ATOM 710 N N . HIS A 1 96 ? 25.229 9.906 -23.135 1.00 57.97 96 HIS A N 1
ATOM 711 C CA . HIS A 1 96 ? 25.132 9.549 -24.549 1.00 57.97 96 HIS A CA 1
ATOM 712 C C . HIS A 1 96 ? 23.728 9.105 -24.992 1.00 57.97 96 HIS A C 1
ATOM 714 O O . HIS A 1 96 ? 23.558 8.702 -26.143 1.00 57.97 96 HIS A O 1
ATOM 720 N N . VAL A 1 97 ? 22.718 9.174 -24.118 1.00 64.94 97 VAL A N 1
ATOM 721 C CA . VAL A 1 97 ? 21.372 8.657 -24.408 1.00 64.94 97 VAL A CA 1
ATOM 722 C C . VAL A 1 97 ? 20.429 9.793 -24.794 1.00 64.94 97 VAL A C 1
ATOM 724 O O . VAL A 1 97 ? 20.041 10.616 -23.968 1.00 64.94 97 VAL A O 1
ATOM 727 N N . SER A 1 98 ? 20.018 9.830 -26.063 1.00 68.00 98 SER A N 1
ATOM 728 C CA . SER A 1 98 ? 18.902 10.679 -26.493 1.00 68.00 98 SER A CA 1
ATOM 729 C C . SER A 1 98 ? 17.573 10.021 -26.112 1.00 68.00 98 SER A C 1
ATOM 731 O O . SER A 1 98 ? 17.409 8.812 -26.279 1.00 68.00 98 SER A O 1
ATOM 733 N N . LEU A 1 99 ? 16.594 10.812 -25.664 1.00 66.75 99 LEU A N 1
ATOM 734 C CA . LEU A 1 99 ? 15.244 10.333 -25.319 1.00 66.75 99 LEU A CA 1
ATOM 735 C C . LEU A 1 99 ? 14.486 9.715 -26.510 1.00 66.75 99 LEU A C 1
ATOM 737 O O . LEU A 1 99 ? 13.494 9.024 -26.309 1.00 66.75 99 LEU A O 1
ATOM 741 N N . ASN A 1 100 ? 14.953 9.957 -27.738 1.00 69.69 100 ASN A N 1
ATOM 742 C CA . ASN A 1 100 ? 14.367 9.403 -28.960 1.00 69.69 100 ASN A CA 1
ATOM 743 C C . ASN A 1 100 ? 15.034 8.095 -29.420 1.00 69.69 100 ASN A C 1
ATOM 745 O O . ASN A 1 100 ? 14.612 7.535 -30.428 1.00 69.69 100 ASN A O 1
ATOM 749 N N . THR A 1 101 ? 16.082 7.638 -28.731 1.00 73.12 101 THR A N 1
ATOM 750 C CA . THR A 1 101 ? 16.806 6.406 -29.080 1.00 73.12 101 THR A CA 1
ATOM 751 C C . THR A 1 101 ? 16.032 5.202 -28.558 1.00 73.12 101 THR A C 1
ATOM 753 O O . THR A 1 101 ? 15.624 5.180 -27.396 1.00 73.12 101 THR A O 1
ATOM 756 N N . THR A 1 102 ? 15.829 4.191 -29.395 1.00 76.44 102 THR A N 1
ATOM 757 C CA . THR A 1 102 ? 15.162 2.949 -28.978 1.00 76.44 102 THR A CA 1
ATOM 758 C C . THR A 1 102 ? 16.099 2.065 -28.151 1.00 76.44 102 THR A C 1
ATOM 760 O O . THR A 1 102 ? 17.321 2.126 -28.288 1.00 76.44 102 THR A O 1
ATOM 763 N N . PHE A 1 103 ? 15.547 1.179 -27.316 1.00 75.62 103 PHE A N 1
ATOM 764 C CA . PHE A 1 103 ? 16.356 0.201 -26.580 1.00 75.62 103 PHE A CA 1
ATOM 765 C C . PHE A 1 103 ? 17.142 -0.740 -27.514 1.00 75.62 103 PHE A C 1
ATOM 767 O O . PHE A 1 103 ? 18.255 -1.148 -27.182 1.00 75.62 103 PHE A O 1
ATOM 774 N N . ALA A 1 104 ? 16.604 -1.054 -28.699 1.00 76.38 104 ALA A N 1
ATOM 775 C CA . ALA A 1 104 ? 17.311 -1.831 -29.717 1.00 76.38 104 ALA A CA 1
ATOM 776 C C . ALA A 1 104 ? 18.563 -1.110 -30.249 1.00 76.38 104 ALA A C 1
ATOM 778 O O . ALA A 1 104 ? 19.616 -1.732 -30.389 1.00 76.38 104 ALA A O 1
ATOM 779 N N . GLU A 1 105 ? 18.475 0.200 -30.499 1.00 77.38 105 GLU A N 1
ATOM 780 C CA . GLU A 1 105 ? 19.612 1.034 -30.924 1.00 77.38 105 GLU A CA 1
ATOM 781 C C . GLU A 1 105 ? 20.660 1.206 -29.817 1.00 77.38 105 GLU A C 1
ATOM 783 O O . GLU A 1 105 ? 21.846 1.347 -30.106 1.00 77.38 105 GLU A O 1
ATOM 788 N N . LEU A 1 106 ? 20.235 1.133 -28.554 1.00 77.06 106 LEU A N 1
ATOM 789 C CA . LEU A 1 106 ? 21.115 1.153 -27.383 1.00 77.06 106 LEU A CA 1
ATOM 790 C C . LEU A 1 106 ? 21.771 -0.208 -27.092 1.00 77.06 106 LEU A C 1
ATOM 792 O O . LEU A 1 106 ? 22.505 -0.339 -26.115 1.00 77.06 106 LEU A O 1
ATOM 796 N N . GLY A 1 107 ? 21.546 -1.215 -27.943 1.00 74.62 107 GLY A N 1
ATOM 797 C CA . GLY A 1 107 ? 22.198 -2.518 -27.833 1.00 74.62 107 GLY A CA 1
ATOM 798 C C . GLY A 1 107 ? 21.624 -3.404 -26.729 1.00 74.62 107 GLY A C 1
ATOM 799 O O . GLY A 1 107 ? 22.347 -4.241 -26.191 1.00 74.62 107 GLY A O 1
ATOM 800 N N . MET A 1 108 ? 20.340 -3.240 -26.389 1.00 83.69 108 MET A N 1
ATOM 801 C CA . MET A 1 108 ? 19.688 -4.049 -25.360 1.00 83.69 108 MET A CA 1
ATOM 802 C C . MET A 1 108 ? 19.685 -5.539 -25.735 1.00 83.69 108 MET A C 1
ATOM 804 O O . MET A 1 108 ? 18.961 -5.998 -26.628 1.00 83.69 108 MET A O 1
ATOM 808 N N . ASP A 1 109 ? 20.489 -6.315 -25.015 1.00 82.31 109 ASP A N 1
ATOM 809 C CA . ASP A 1 109 ? 20.568 -7.759 -25.145 1.00 82.31 109 ASP A CA 1
ATOM 810 C C . ASP A 1 109 ? 19.504 -8.450 -24.272 1.00 82.31 109 ASP A C 1
ATOM 812 O O . ASP A 1 109 ? 18.625 -7.830 -23.669 1.00 82.31 109 ASP A O 1
ATOM 816 N N . SER A 1 110 ? 19.496 -9.782 -24.268 1.00 82.69 110 SER A N 1
ATOM 817 C CA . SER A 1 110 ? 18.515 -10.536 -23.480 1.00 82.69 110 SER A CA 1
ATOM 818 C C . SER A 1 110 ? 18.724 -10.403 -21.963 1.00 82.69 110 SER A C 1
ATOM 820 O O . SER A 1 110 ? 17.779 -10.660 -21.224 1.00 82.69 110 SER A O 1
ATOM 822 N N . ILE A 1 111 ? 19.918 -10.024 -21.491 1.00 83.25 111 ILE A N 1
ATOM 823 C CA . ILE A 1 111 ? 20.229 -9.875 -20.062 1.00 83.25 111 ILE A CA 1
ATOM 824 C C . ILE A 1 111 ? 19.819 -8.478 -19.591 1.00 83.25 111 ILE A C 1
ATOM 826 O O . ILE A 1 111 ? 19.053 -8.362 -18.631 1.00 83.25 111 ILE A O 1
ATOM 830 N N . SER A 1 112 ? 20.253 -7.430 -20.294 1.00 83.38 112 SER A N 1
ATOM 831 C CA . SER A 1 112 ? 19.888 -6.049 -19.975 1.00 83.38 112 SER A CA 1
ATOM 832 C C . SER A 1 112 ? 18.392 -5.804 -20.156 1.00 83.38 112 SER A C 1
ATOM 834 O O . SER A 1 112 ? 17.788 -5.109 -19.344 1.00 83.38 112 SER A O 1
ATOM 836 N N . GLY A 1 113 ? 17.739 -6.477 -21.111 1.00 85.12 113 GLY A N 1
ATOM 837 C CA . GLY A 1 113 ? 16.281 -6.429 -21.252 1.00 85.12 113 GLY A CA 1
ATOM 838 C C . GLY A 1 113 ? 15.518 -6.944 -20.026 1.00 85.12 113 GLY A C 1
ATOM 839 O O . GLY A 1 113 ? 14.527 -6.335 -19.624 1.00 85.12 113 GLY A O 1
ATOM 840 N N . VAL A 1 114 ? 15.989 -8.022 -19.387 1.00 85.75 114 VAL A N 1
ATOM 841 C CA . VAL A 1 114 ? 15.384 -8.532 -18.141 1.00 85.75 114 VAL A CA 1
ATOM 842 C C . VAL A 1 114 ? 15.637 -7.569 -16.982 1.00 85.75 114 VAL A C 1
ATOM 844 O O . VAL A 1 114 ? 14.741 -7.336 -16.176 1.00 85.75 114 VAL A O 1
ATOM 847 N N . GLN A 1 115 ? 16.830 -6.974 -16.903 1.00 84.44 115 GLN A N 1
ATOM 848 C CA . GLN A 1 115 ? 17.162 -6.006 -15.853 1.00 84.44 115 GLN A CA 1
ATOM 849 C C . GLN A 1 115 ? 16.325 -4.730 -15.964 1.00 84.44 115 GLN A C 1
ATOM 851 O O . GLN A 1 115 ? 15.792 -4.269 -14.958 1.00 84.44 115 GLN A O 1
ATOM 856 N N . VAL A 1 116 ? 16.149 -4.193 -17.175 1.00 85.44 116 VAL A N 1
ATOM 857 C CA . VAL A 1 116 ? 15.295 -3.024 -17.420 1.00 85.44 116 VAL A CA 1
ATOM 858 C C . VAL A 1 116 ? 13.833 -3.352 -17.131 1.00 85.44 116 VAL A C 1
ATOM 860 O O . VAL A 1 116 ? 13.164 -2.569 -16.461 1.00 85.44 116 VAL A O 1
ATOM 863 N N . GLN A 1 117 ? 13.336 -4.518 -17.558 1.00 85.44 117 GLN A N 1
ATOM 864 C CA . GLN A 1 117 ? 11.986 -4.958 -17.203 1.00 85.44 117 GLN A CA 1
ATOM 865 C C . GLN A 1 117 ? 11.807 -5.005 -15.678 1.00 85.44 117 GLN A C 1
ATOM 867 O O . GLN A 1 117 ? 10.870 -4.410 -15.153 1.00 85.44 117 GLN A O 1
ATOM 872 N N . GLN A 1 118 ? 12.731 -5.650 -14.963 1.00 83.25 118 GLN A N 1
ATOM 873 C CA . GLN A 1 118 ? 12.679 -5.761 -13.507 1.00 83.25 118 GLN A CA 1
ATOM 874 C C . GLN A 1 118 ? 12.743 -4.390 -12.825 1.00 83.25 118 GLN A C 1
ATOM 876 O O . GLN A 1 118 ? 12.055 -4.167 -11.831 1.00 83.25 118 GLN A O 1
ATOM 881 N N . LEU A 1 119 ? 13.545 -3.467 -13.357 1.00 84.12 119 LEU A N 1
ATOM 882 C CA . LEU A 1 119 ? 13.670 -2.107 -12.849 1.00 84.12 119 LEU A CA 1
ATOM 883 C C . LEU A 1 119 ? 12.363 -1.320 -13.014 1.00 84.12 119 LEU A C 1
ATOM 885 O O . LEU A 1 119 ? 11.912 -0.672 -12.071 1.00 84.12 119 LEU A O 1
ATOM 889 N N . LEU A 1 120 ? 11.727 -1.408 -14.185 1.00 81.25 120 LEU A N 1
ATOM 890 C CA . LEU A 1 120 ? 10.432 -0.779 -14.456 1.00 81.25 120 LEU A CA 1
ATOM 891 C C . LEU A 1 120 ? 9.318 -1.384 -13.589 1.00 81.25 120 LEU A C 1
ATOM 893 O O . LEU A 1 120 ? 8.480 -0.657 -13.051 1.00 81.25 120 LEU A O 1
ATOM 897 N N . GLU A 1 121 ? 9.332 -2.700 -13.389 1.00 80.38 121 GLU A N 1
ATOM 898 C CA . GLU A 1 121 ? 8.407 -3.382 -12.483 1.00 80.38 121 GLU A CA 1
ATOM 899 C C . GLU A 1 121 ? 8.648 -2.979 -11.021 1.00 80.38 121 GLU A C 1
ATOM 901 O O . GLU A 1 121 ? 7.698 -2.793 -10.251 1.00 80.38 121 GLU A O 1
ATOM 906 N N . ASP A 1 122 ? 9.909 -2.807 -10.615 1.00 78.44 122 ASP A N 1
ATOM 907 C CA . ASP A 1 122 ? 10.230 -2.494 -9.231 1.00 78.44 122 ASP A CA 1
ATOM 908 C C . ASP A 1 122 ? 9.970 -1.024 -8.872 1.00 78.44 122 ASP A C 1
ATOM 910 O O . ASP A 1 122 ? 9.290 -0.731 -7.885 1.00 78.44 122 ASP A O 1
ATOM 914 N N . LYS A 1 123 ? 10.458 -0.100 -9.701 1.00 75.38 123 LYS A N 1
ATOM 915 C CA . LYS A 1 123 ? 10.391 1.342 -9.443 1.00 75.38 123 LYS A CA 1
ATOM 916 C C . LYS A 1 123 ? 9.067 1.967 -9.871 1.00 75.38 123 LYS A C 1
ATOM 918 O O . LYS A 1 123 ? 8.592 2.880 -9.203 1.00 75.38 123 LYS A O 1
ATOM 923 N N . LEU A 1 124 ? 8.462 1.479 -10.955 1.00 72.12 124 LEU A N 1
ATOM 924 C CA . LEU A 1 124 ? 7.270 2.090 -11.561 1.00 72.12 124 LEU A CA 1
ATOM 925 C C . LEU A 1 124 ? 6.034 1.183 -11.540 1.00 72.12 124 LEU A C 1
ATOM 927 O O . LEU A 1 124 ? 4.935 1.639 -11.858 1.00 72.12 124 LEU A O 1
ATOM 931 N N . GLY A 1 125 ? 6.187 -0.096 -11.179 1.00 71.94 125 GLY A N 1
ATOM 932 C CA . GLY A 1 125 ? 5.095 -1.070 -11.235 1.00 71.94 125 GLY A CA 1
ATOM 933 C C . GLY A 1 125 ? 4.565 -1.300 -12.652 1.00 71.94 125 GLY A C 1
ATOM 934 O O . GLY A 1 125 ? 3.402 -1.659 -12.824 1.00 71.94 125 GLY A O 1
ATOM 935 N N . ILE A 1 126 ? 5.397 -1.056 -13.668 1.00 76.25 126 ILE A N 1
ATOM 936 C CA . ILE A 1 126 ? 5.057 -1.268 -15.075 1.00 76.25 126 ILE A CA 1
ATOM 937 C C . ILE A 1 126 ? 5.535 -2.660 -15.474 1.00 76.25 126 ILE A C 1
ATOM 939 O O . ILE A 1 126 ? 6.734 -2.901 -15.551 1.00 76.25 126 ILE A O 1
ATOM 943 N N . VAL A 1 127 ? 4.595 -3.555 -15.780 1.00 76.56 127 VAL A N 1
ATOM 944 C CA . VAL A 1 127 ? 4.894 -4.876 -16.347 1.00 76.56 127 VAL A CA 1
ATOM 945 C C . VAL A 1 127 ? 4.874 -4.762 -17.867 1.00 76.56 127 VAL A C 1
ATOM 947 O O . VAL A 1 127 ? 3.826 -4.507 -18.466 1.00 76.56 127 VAL A O 1
ATOM 950 N N . ILE A 1 128 ? 6.028 -4.946 -18.507 1.00 78.12 128 ILE A N 1
ATOM 951 C CA . ILE A 1 128 ? 6.158 -4.900 -19.965 1.00 78.12 128 ILE A CA 1
ATOM 952 C C . ILE A 1 128 ? 6.896 -6.138 -20.464 1.00 78.12 128 ILE A C 1
ATOM 954 O O . ILE A 1 128 ? 7.898 -6.561 -19.904 1.00 78.12 128 ILE A O 1
ATOM 958 N N . SER A 1 129 ? 6.397 -6.747 -21.536 1.00 80.19 129 SER A N 1
ATOM 959 C CA . SER A 1 129 ? 7.056 -7.906 -22.134 1.00 80.19 129 SER A CA 1
ATOM 960 C C . SER A 1 129 ? 8.318 -7.474 -22.887 1.00 80.19 129 SER A C 1
ATOM 962 O O . SER A 1 129 ? 8.237 -6.537 -23.681 1.00 80.19 129 SER A O 1
ATOM 964 N N . ILE A 1 130 ? 9.423 -8.213 -22.755 1.00 77.62 130 ILE A N 1
ATOM 965 C CA . ILE A 1 130 ? 10.704 -7.960 -23.453 1.00 77.62 130 ILE A CA 1
ATOM 966 C C . ILE A 1 130 ? 10.547 -7.657 -24.962 1.00 77.62 130 ILE A C 1
ATOM 968 O O . ILE A 1 130 ? 11.190 -6.725 -25.440 1.00 77.62 130 ILE A O 1
ATOM 972 N N . PRO A 1 131 ? 9.674 -8.341 -25.737 1.00 76.88 131 PRO A N 1
ATOM 973 C CA . PRO A 1 131 ? 9.487 -8.025 -27.157 1.00 76.88 131 PRO A CA 1
ATOM 974 C C . PRO A 1 131 ? 8.881 -6.646 -27.443 1.00 76.88 131 PRO A C 1
ATOM 976 O O . PRO A 1 131 ? 9.011 -6.168 -28.557 1.00 76.88 131 PRO A O 1
ATOM 979 N N . LYS A 1 132 ? 8.184 -6.036 -26.474 1.00 72.62 132 LYS A N 1
ATOM 980 C CA . LYS A 1 132 ? 7.663 -4.660 -26.567 1.00 72.62 132 LYS A CA 1
ATOM 981 C C . LYS A 1 132 ? 8.678 -3.618 -26.100 1.00 72.62 132 LYS A C 1
ATOM 983 O O . LYS A 1 132 ? 8.458 -2.432 -26.312 1.00 72.62 132 LYS A O 1
ATOM 988 N N . LEU A 1 133 ? 9.709 -4.065 -25.383 1.00 71.06 133 LEU A N 1
ATOM 989 C CA . LEU A 1 133 ? 10.781 -3.219 -24.884 1.00 71.06 133 LEU A CA 1
ATOM 990 C C . LEU A 1 133 ? 11.853 -3.007 -25.967 1.00 71.06 133 LEU A C 1
ATOM 992 O O . LEU A 1 133 ? 12.454 -1.945 -25.997 1.00 71.06 133 LEU A O 1
ATOM 996 N N . ARG A 1 134 ? 12.089 -4.006 -26.832 1.00 63.34 134 ARG A N 1
ATOM 997 C CA . ARG A 1 134 ? 12.959 -3.914 -28.020 1.00 63.34 134 ARG A CA 1
ATOM 998 C C . ARG A 1 134 ? 12.313 -3.092 -29.126 1.00 63.34 134 ARG A C 1
ATOM 1000 O O . ARG A 1 134 ? 13.063 -2.307 -29.742 1.00 63.34 134 ARG A O 1
#

Sequence (134 aa):
VCEVRRRDGYPAVAIQWGAVLNVGLLEGDPRGPLTPVGGTTRQKVSVYLQALDALLKQGDAVVTCSVLPTLETNDLSPITDIVSEVALAMGIYFEHVSLNTTFAELGMDSISGVQVQQLLEDKLGIVISIPKLR

InterPro domains:
  IPR009081 Phosphopantetheine binding ACP domain [PF00550] (86-130)
  IPR009081 Phosphopantetheine binding ACP domain [PS50075] (70-134)
  IPR036736 ACP-like superfamily [G3DSA:1.10.1200.10] (73-134)
  IPR036736 ACP-like superfamily [SSF47336] (82-130)

Radius of gyration: 20.08 Å; chains: 1; bounding box: 46×31×56 Å

Secondary structure (DSSP, 8-state):
-HHHHHHTT----EEEE-PEESSGGGTT-TT-TTS-BTTB--EEHHHHHHHHHHHHT-S-SEEEE--PPP---S--HHHHHHHHHHHHHTT--GGG--TT--TTTTT--HHHHHHHHHHHHHHT-----HHHH-

Organism: Photinus pyralis (NCBI:txid7054)